Protein AF-A0A914G5Z4-F1 (afdb_monomer_lite)

Radius of gyration: 16.6 Å; chains: 1; bounding box: 25×61×32 Å

Structure (mmCIF, N/CA/C/O backbone):
data_AF-A0A914G5Z4-F1
#
_entry.id   AF-A0A914G5Z4-F1
#
loop_
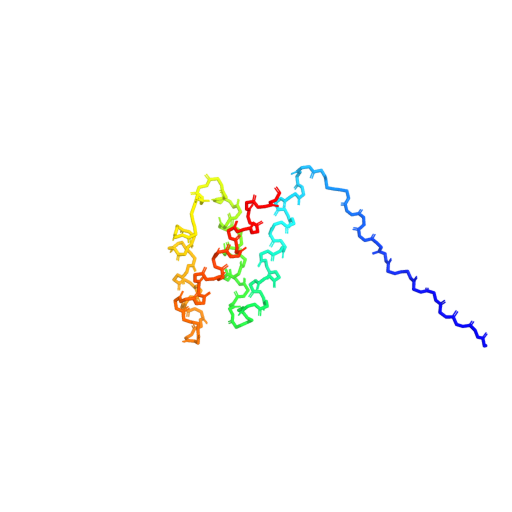_atom_site.group_PDB
_atom_site.id
_atom_site.type_symbol
_atom_site.label_atom_id
_atom_site.label_alt_id
_atom_site.label_comp_id
_atom_site.label_asym_id
_atom_site.label_entity_id
_atom_site.label_seq_id
_atom_site.pdbx_PDB_ins_code
_atom_site.Cartn_x
_atom_site.Cartn_y
_atom_site.Cartn_z
_atom_site.occupancy
_atom_site.B_iso_or_equiv
_atom_site.auth_seq_id
_atom_site.auth_comp_id
_atom_site.auth_asym_id
_atom_site.auth_atom_id
_atom_site.pdbx_PDB_model_num
ATOM 1 N N . MET A 1 1 ? -6.402 -49.612 5.520 1.00 43.28 1 MET A N 1
ATOM 2 C CA . MET A 1 1 ? -5.284 -49.230 6.414 1.00 43.28 1 MET A CA 1
ATOM 3 C C . MET A 1 1 ? -4.147 -48.732 5.525 1.00 43.28 1 MET A C 1
ATOM 5 O O . MET A 1 1 ? -4.023 -49.301 4.453 1.00 43.28 1 MET A O 1
ATOM 9 N N . VAL A 1 2 ? -3.405 -47.704 5.972 1.00 38.56 2 VAL A N 1
ATOM 10 C CA . VAL A 1 2 ? -2.245 -46.992 5.356 1.00 38.56 2 VAL A CA 1
ATOM 11 C C . VAL A 1 2 ? -2.552 -46.026 4.186 1.00 38.56 2 VAL A C 1
ATOM 13 O O . VAL A 1 2 ? -2.806 -46.466 3.078 1.00 38.56 2 VAL A O 1
ATOM 16 N N . VAL A 1 3 ? -2.893 -44.750 4.436 1.00 44.81 3 VAL A N 1
ATOM 17 C CA . VAL A 1 3 ? -2.131 -43.498 4.745 1.00 44.81 3 VAL A CA 1
ATOM 18 C C . VAL A 1 3 ? -1.597 -42.703 3.535 1.00 44.81 3 VAL A C 1
ATOM 20 O O . VAL A 1 3 ? -0.806 -43.203 2.752 1.00 44.81 3 VAL A O 1
ATOM 23 N N . ALA A 1 4 ? -2.064 -41.445 3.483 1.00 50.19 4 ALA A N 1
ATOM 24 C CA . ALA A 1 4 ? -1.426 -40.175 3.107 1.00 50.19 4 ALA A CA 1
ATOM 25 C C . ALA A 1 4 ? -0.428 -40.095 1.933 1.00 50.19 4 ALA A C 1
ATOM 27 O O . ALA A 1 4 ? 0.629 -40.713 1.933 1.00 50.19 4 ALA A O 1
ATOM 28 N N . GLY A 1 5 ? -0.696 -39.138 1.040 1.00 43.09 5 GLY A N 1
ATOM 29 C CA . GLY A 1 5 ? 0.284 -38.587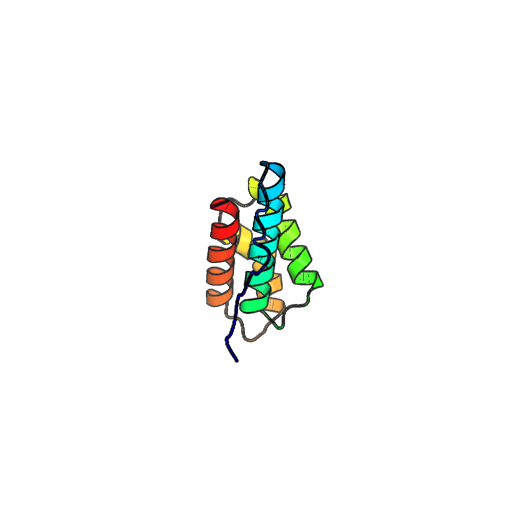 0.108 1.00 43.09 5 GLY A CA 1
ATOM 30 C C . GLY A 1 5 ? -0.218 -37.279 -0.494 1.00 43.09 5 GLY A C 1
ATOM 31 O O . GLY A 1 5 ? -0.852 -37.283 -1.541 1.00 43.09 5 GLY A O 1
ATOM 32 N N . LEU A 1 6 ? 0.031 -36.175 0.214 1.00 50.53 6 LEU A N 1
ATOM 33 C CA . LEU A 1 6 ? -0.098 -34.807 -0.282 1.00 50.53 6 LEU A CA 1
ATOM 34 C C . LEU A 1 6 ? 0.627 -34.653 -1.622 1.00 50.53 6 LEU A C 1
ATOM 36 O O . LEU A 1 6 ? 1.797 -35.002 -1.729 1.00 50.53 6 LEU A O 1
ATOM 40 N N . THR A 1 7 ? -0.026 -34.041 -2.598 1.00 43.91 7 THR A N 1
ATOM 41 C CA . THR A 1 7 ? 0.664 -33.255 -3.623 1.00 43.91 7 THR A CA 1
ATOM 42 C C . THR A 1 7 ? -0.217 -32.059 -3.927 1.00 43.91 7 THR A C 1
ATOM 44 O O . THR A 1 7 ? -1.122 -32.094 -4.756 1.00 43.91 7 THR A O 1
ATOM 47 N N . SER A 1 8 ? 0.022 -30.993 -3.163 1.00 46.59 8 SER A N 1
ATOM 48 C CA . SER A 1 8 ? -0.243 -29.638 -3.626 1.00 46.59 8 SER A CA 1
ATOM 49 C C . SER A 1 8 ? 0.329 -29.522 -5.039 1.00 46.59 8 SER A C 1
ATOM 51 O O . SER A 1 8 ? 1.494 -29.885 -5.218 1.00 46.59 8 SER A O 1
ATOM 53 N N . PRO A 1 9 ? -0.422 -29.055 -6.047 1.00 47.28 9 PRO A N 1
ATOM 54 C CA . PRO A 1 9 ? 0.215 -28.651 -7.280 1.00 47.28 9 PRO A CA 1
ATOM 55 C C . PRO A 1 9 ? 1.108 -27.463 -6.941 1.00 47.28 9 PRO A C 1
ATOM 57 O O . PRO A 1 9 ? 0.649 -26.375 -6.587 1.00 47.28 9 PRO A O 1
ATOM 60 N N . GLU A 1 10 ? 2.403 -27.741 -6.984 1.00 40.88 10 GLU A N 1
ATOM 61 C CA . GLU A 1 10 ? 3.466 -26.768 -7.084 1.00 40.88 10 GLU A CA 1
ATOM 62 C C . GLU A 1 10 ? 3.061 -25.760 -8.159 1.00 40.88 10 GLU A C 1
ATOM 64 O O . GLU A 1 10 ? 2.962 -26.085 -9.343 1.00 40.88 10 GLU A O 1
ATOM 69 N N . ASN A 1 11 ? 2.780 -24.527 -7.740 1.00 37.47 11 ASN A N 1
ATOM 70 C CA . ASN A 1 11 ? 2.701 -23.404 -8.656 1.00 37.47 11 ASN A CA 1
ATOM 71 C C . ASN A 1 11 ? 4.137 -23.071 -9.080 1.00 37.47 11 ASN A C 1
ATOM 73 O O . ASN A 1 11 ? 4.727 -22.089 -8.635 1.00 37.47 11 ASN A O 1
ATOM 77 N N . THR A 1 12 ? 4.721 -23.940 -9.906 1.00 45.19 12 THR A N 1
ATOM 78 C CA . THR A 1 12 ? 5.905 -23.654 -10.713 1.00 45.19 12 THR A CA 1
ATOM 79 C C . THR A 1 12 ? 5.474 -22.666 -11.790 1.00 45.19 12 THR A C 1
ATOM 81 O O . THR A 1 12 ? 5.249 -23.023 -12.944 1.00 45.19 12 THR A O 1
ATOM 84 N N . PHE A 1 13 ? 5.291 -21.408 -11.396 1.00 45.78 13 PHE A N 1
ATOM 85 C CA . PHE A 1 13 ? 5.079 -20.334 -12.348 1.00 45.78 13 PHE A CA 1
ATOM 86 C C . PHE A 1 13 ? 6.459 -19.869 -12.799 1.00 45.78 13 PHE A C 1
ATOM 88 O O . PHE A 1 13 ? 7.180 -19.189 -12.078 1.00 45.78 13 PHE A O 1
ATOM 95 N N . THR A 1 14 ? 6.869 -20.340 -13.971 1.00 41.31 14 THR A N 1
ATOM 96 C CA . THR A 1 14 ? 8.014 -19.825 -14.716 1.00 41.31 14 THR A CA 1
ATOM 97 C C . THR A 1 14 ? 7.826 -18.327 -14.933 1.00 41.31 14 THR A C 1
ATOM 99 O O . THR A 1 14 ? 6.962 -17.937 -15.715 1.00 41.31 14 THR A O 1
ATOM 102 N N . LEU A 1 15 ? 8.608 -17.497 -14.250 1.00 47.75 15 LEU A N 1
ATOM 103 C CA . LEU A 1 15 ? 8.528 -16.047 -14.388 1.00 47.75 15 LEU A CA 1
ATOM 104 C C . LEU A 1 15 ? 9.433 -15.623 -15.535 1.00 47.75 15 LEU A C 1
ATOM 106 O O . LEU A 1 15 ? 10.653 -15.536 -15.400 1.00 47.75 15 LEU A O 1
ATOM 110 N N . LYS A 1 16 ? 8.821 -15.392 -16.696 1.00 44.38 16 LYS A N 1
ATOM 111 C CA . LYS A 1 16 ? 9.399 -14.482 -17.685 1.00 44.38 16 LYS A CA 1
ATOM 112 C C . LYS A 1 16 ? 9.382 -13.093 -17.038 1.00 44.38 16 LYS A C 1
ATOM 114 O O . LYS A 1 16 ? 8.501 -12.809 -16.240 1.00 44.38 16 LYS A O 1
ATOM 119 N N . SER A 1 17 ? 10.292 -12.189 -17.397 1.00 51.38 17 SER A N 1
ATOM 120 C CA . SER A 1 17 ? 10.331 -10.814 -16.850 1.00 51.38 17 SER A CA 1
ATOM 121 C C . SER A 1 17 ? 8.999 -10.036 -16.903 1.00 51.38 17 SER A C 1
ATOM 123 O O . SER A 1 17 ? 8.869 -9.029 -16.223 1.00 51.38 17 SER A O 1
ATOM 125 N N . SER A 1 18 ? 7.990 -10.494 -17.656 1.00 52.72 18 SER A N 1
ATOM 126 C CA . SER A 1 18 ? 6.616 -9.964 -17.640 1.00 52.72 18 SER A CA 1
ATOM 127 C C . SER A 1 18 ? 5.770 -10.367 -16.418 1.00 52.72 18 SER A C 1
ATOM 129 O O . SER A 1 18 ? 4.671 -9.845 -16.249 1.00 52.72 18 SER A O 1
ATOM 131 N N . ASP A 1 19 ? 6.244 -11.277 -15.568 1.00 61.78 19 ASP A N 1
ATOM 132 C CA . ASP A 1 19 ? 5.515 -11.779 -14.400 1.00 61.78 19 ASP A CA 1
ATOM 133 C C . ASP A 1 19 ? 5.917 -11.091 -13.082 1.00 61.78 19 ASP A C 1
ATOM 135 O O . ASP A 1 19 ? 5.188 -11.196 -12.093 1.00 61.78 19 ASP A O 1
ATOM 139 N N . ASN A 1 20 ? 7.023 -10.334 -13.066 1.00 70.81 20 ASN A N 1
ATOM 140 C CA . ASN A 1 20 ? 7.495 -9.622 -11.872 1.00 70.81 20 ASN A CA 1
ATOM 141 C C . ASN A 1 20 ? 6.475 -8.589 -11.389 1.00 70.81 20 ASN A C 1
ATOM 143 O O . ASN A 1 20 ? 6.044 -8.656 -10.240 1.00 70.81 20 ASN A O 1
ATOM 147 N N . ALA A 1 21 ? 5.976 -7.727 -12.280 1.00 72.06 21 ALA A N 1
ATOM 148 C CA . ALA A 1 21 ? 4.930 -6.762 -11.939 1.00 72.06 21 ALA A CA 1
ATOM 149 C C . ALA A 1 21 ? 3.675 -7.455 -11.382 1.00 72.06 21 ALA A C 1
ATOM 151 O O . ALA A 1 21 ? 3.059 -6.988 -10.429 1.00 72.06 21 ALA A O 1
ATOM 152 N N . LYS A 1 22 ? 3.303 -8.621 -11.924 1.00 76.75 22 LYS A N 1
ATOM 153 C CA . LYS A 1 22 ? 2.138 -9.380 -11.454 1.00 76.75 22 LYS A CA 1
ATOM 154 C C . LYS A 1 22 ? 2.349 -9.963 -10.052 1.00 76.75 22 LYS A C 1
ATOM 156 O O . LYS A 1 22 ? 1.412 -9.978 -9.255 1.00 76.75 22 LYS A O 1
ATOM 161 N N . ILE A 1 23 ? 3.566 -10.403 -9.734 1.00 79.06 23 ILE A N 1
ATOM 162 C CA . ILE A 1 23 ? 3.934 -10.870 -8.391 1.00 79.06 23 ILE A CA 1
ATOM 163 C C . ILE A 1 23 ? 3.978 -9.719 -7.399 1.00 79.06 23 ILE A C 1
ATOM 165 O O . ILE A 1 23 ? 3.449 -9.856 -6.298 1.00 79.06 23 ILE A O 1
ATOM 169 N N . VAL A 1 24 ? 4.587 -8.595 -7.776 1.00 81.75 24 VAL A N 1
ATOM 170 C CA . VAL A 1 24 ? 4.653 -7.391 -6.941 1.00 81.75 24 VAL A CA 1
ATOM 171 C C . VAL A 1 24 ? 3.233 -6.922 -6.614 1.00 81.75 24 VAL A C 1
ATOM 173 O O . VAL A 1 24 ? 2.894 -6.783 -5.439 1.00 81.75 24 VAL A O 1
ATOM 176 N N . LYS A 1 25 ? 2.351 -6.841 -7.624 1.00 83.00 25 LYS A N 1
ATOM 177 C CA . LYS A 1 25 ? 0.915 -6.557 -7.453 1.00 83.00 25 LYS A CA 1
ATOM 178 C C . LYS A 1 25 ? 0.251 -7.506 -6.449 1.00 83.00 25 LYS A C 1
ATOM 180 O O . LYS A 1 25 ? -0.454 -7.048 -5.555 1.00 83.00 25 LYS A O 1
ATOM 185 N N . GLN A 1 26 ? 0.481 -8.815 -6.568 1.00 83.00 26 GLN A N 1
ATOM 186 C CA . GLN A 1 26 ? -0.093 -9.807 -5.653 1.00 83.00 26 GLN A CA 1
ATOM 187 C C . GLN A 1 26 ? 0.436 -9.661 -4.217 1.00 83.00 26 GLN A C 1
ATOM 189 O O . GLN A 1 26 ? -0.345 -9.712 -3.271 1.00 83.00 26 GLN A O 1
ATOM 194 N N . ARG A 1 27 ? 1.742 -9.434 -4.040 1.00 84.81 27 ARG A N 1
ATOM 195 C CA . ARG A 1 27 ? 2.359 -9.255 -2.716 1.00 84.81 27 ARG A CA 1
ATOM 196 C C . ARG A 1 27 ? 1.859 -7.999 -2.009 1.00 84.81 27 ARG A C 1
ATOM 198 O O . ARG A 1 27 ? 1.602 -8.047 -0.806 1.00 84.81 27 ARG A O 1
ATOM 205 N N . ILE A 1 28 ? 1.709 -6.902 -2.751 1.00 84.38 28 ILE A N 1
ATOM 206 C CA . ILE A 1 28 ? 1.126 -5.651 -2.253 1.00 84.38 28 ILE A CA 1
ATOM 207 C C . ILE A 1 28 ? -0.316 -5.892 -1.798 1.00 84.38 28 ILE A C 1
ATOM 209 O O . ILE A 1 28 ? -0.674 -5.503 -0.688 1.00 84.38 28 ILE A O 1
ATOM 213 N N . ASP A 1 29 ? -1.117 -6.585 -2.608 1.00 84.31 29 ASP A N 1
ATOM 214 C CA . ASP A 1 29 ? -2.514 -6.883 -2.284 1.00 84.31 29 ASP A CA 1
ATOM 215 C C . ASP A 1 29 ? -2.641 -7.729 -1.007 1.00 84.31 29 ASP A C 1
ATOM 217 O O . ASP A 1 29 ? -3.337 -7.344 -0.064 1.00 84.31 29 ASP A O 1
ATOM 221 N N . GLU A 1 30 ? -1.877 -8.822 -0.904 1.00 85.31 30 GLU A N 1
ATOM 222 C CA . GLU A 1 30 ? -1.848 -9.663 0.296 1.00 85.31 30 GLU A CA 1
ATOM 223 C C . GLU A 1 30 ? -1.393 -8.892 1.543 1.00 85.31 30 GLU A C 1
ATOM 225 O O . GLU A 1 30 ? -1.914 -9.109 2.645 1.00 85.31 30 GLU A O 1
ATOM 230 N N . TYR A 1 31 ? -0.420 -7.991 1.388 1.00 85.38 31 TYR A N 1
ATOM 231 C CA . TYR A 1 31 ? 0.078 -7.165 2.480 1.00 85.38 31 TYR A CA 1
ATOM 232 C C . TYR A 1 31 ? -0.977 -6.159 2.951 1.00 85.38 31 TYR A C 1
ATOM 234 O O . TYR A 1 31 ? -1.265 -6.095 4.149 1.00 85.38 31 TYR A O 1
ATOM 242 N N . LEU A 1 32 ? -1.618 -5.438 2.027 1.00 81.94 32 LEU A N 1
ATOM 243 C CA . LEU A 1 32 ? -2.706 -4.506 2.329 1.00 81.94 32 LEU A CA 1
ATOM 244 C C . LEU A 1 32 ? -3.911 -5.223 2.943 1.00 81.94 32 LEU A C 1
ATOM 246 O O . LEU A 1 32 ? -4.545 -4.687 3.849 1.00 81.94 32 LEU A O 1
ATOM 250 N N . TYR A 1 33 ? -4.220 -6.445 2.507 1.00 83.25 33 TYR A N 1
ATOM 251 C CA . TYR A 1 33 ? -5.309 -7.236 3.078 1.00 83.25 33 TYR A CA 1
ATOM 252 C C . TYR A 1 33 ? -5.022 -7.664 4.524 1.00 83.25 33 TYR A C 1
ATOM 254 O O . TYR A 1 33 ? -5.929 -7.659 5.357 1.00 83.25 33 TYR A O 1
ATOM 262 N N . LYS A 1 34 ? -3.763 -7.995 4.840 1.00 82.94 34 LYS A N 1
ATOM 263 C CA . LYS A 1 34 ? -3.329 -8.365 6.197 1.00 82.94 34 LYS A CA 1
ATOM 264 C C . LYS A 1 34 ? -3.207 -7.168 7.136 1.00 82.94 34 LYS A C 1
ATOM 266 O O . LYS A 1 34 ? -3.607 -7.278 8.289 1.00 82.94 34 LYS A O 1
ATOM 271 N N . GLN A 1 35 ? -2.646 -6.055 6.664 1.00 82.50 35 GLN A N 1
ATOM 272 C CA . GLN A 1 35 ? -2.418 -4.864 7.489 1.00 82.50 35 GLN A CA 1
ATOM 273 C C . GLN A 1 35 ? -3.674 -4.007 7.630 1.00 82.50 35 GLN A C 1
ATOM 275 O O . GLN A 1 35 ? -3.923 -3.440 8.690 1.00 82.50 35 GLN A O 1
ATOM 280 N N . ILE A 1 36 ? -4.476 -3.915 6.566 1.00 78.81 36 ILE A N 1
ATOM 281 C CA . ILE A 1 36 ? -5.643 -3.039 6.497 1.00 78.81 36 ILE A CA 1
ATOM 282 C C . ILE A 1 36 ? -6.860 -3.832 5.988 1.00 78.81 36 ILE A C 1
ATOM 284 O O . ILE A 1 36 ? -7.392 -3.579 4.899 1.00 78.81 36 ILE A O 1
ATOM 288 N N . PRO A 1 37 ? -7.353 -4.814 6.765 1.00 76.25 37 PRO A N 1
ATOM 289 C CA . PRO A 1 37 ? -8.492 -5.634 6.352 1.00 76.25 37 PRO A CA 1
ATOM 290 C C . PRO A 1 37 ? -9.750 -4.790 6.104 1.00 76.25 37 PRO A C 1
ATOM 292 O O . PRO A 1 37 ? -10.517 -5.078 5.190 1.00 76.25 37 PRO A O 1
ATOM 295 N N . THR A 1 38 ? -9.910 -3.704 6.857 1.00 78.25 38 THR A N 1
ATOM 296 C CA . THR A 1 38 ? -11.020 -2.743 6.796 1.00 78.25 38 THR A CA 1
ATOM 297 C C . THR A 1 38 ? -10.944 -1.762 5.621 1.00 78.25 38 THR A C 1
ATOM 299 O O . THR A 1 38 ? -11.919 -1.057 5.370 1.00 78.25 38 THR A O 1
ATOM 302 N N . MET A 1 39 ? -9.837 -1.716 4.868 1.00 76.06 39 MET A N 1
ATOM 303 C CA . MET A 1 39 ? -9.752 -0.881 3.666 1.00 76.06 39 MET A CA 1
ATOM 304 C C . MET A 1 39 ? -10.582 -1.495 2.521 1.00 76.06 39 MET A C 1
ATOM 306 O O . MET A 1 39 ? -10.489 -2.709 2.284 1.00 76.06 39 MET A O 1
ATOM 310 N N . PRO A 1 40 ? -11.361 -0.678 1.781 1.00 82.12 40 PRO A N 1
ATOM 311 C CA . PRO A 1 40 ? -12.143 -1.151 0.645 1.00 82.12 40 PRO A CA 1
ATOM 312 C C . PRO A 1 40 ? -11.251 -1.770 -0.431 1.00 82.12 40 PRO A C 1
ATOM 314 O O . PRO A 1 40 ? -10.200 -1.221 -0.753 1.00 82.12 40 PRO A O 1
ATOM 317 N N . ILE A 1 41 ? -11.715 -2.860 -1.047 1.00 81.81 41 ILE A N 1
ATOM 318 C CA . ILE A 1 41 ? -11.000 -3.543 -2.141 1.00 81.81 41 ILE A CA 1
ATOM 319 C C . ILE A 1 41 ? -10.665 -2.564 -3.276 1.00 81.81 41 ILE A C 1
ATOM 321 O O . ILE A 1 41 ? -9.534 -2.541 -3.734 1.00 81.81 41 ILE A O 1
ATOM 325 N N . GLN A 1 42 ? -11.592 -1.666 -3.625 1.00 82.50 42 GLN A N 1
ATOM 326 C CA . GLN A 1 42 ? -11.366 -0.637 -4.649 1.00 82.50 42 GLN A CA 1
ATOM 327 C C . GLN A 1 42 ? -10.161 0.269 -4.344 1.00 82.50 42 GLN A C 1
ATOM 329 O O . GLN A 1 42 ? -9.416 0.618 -5.251 1.00 82.50 42 GLN A O 1
ATOM 334 N N . ILE A 1 43 ? -9.949 0.634 -3.072 1.00 82.50 43 ILE A N 1
ATOM 335 C CA . ILE A 1 43 ? -8.800 1.458 -2.673 1.00 82.50 43 ILE A CA 1
ATOM 336 C C . ILE A 1 43 ? -7.519 0.622 -2.697 1.00 82.50 43 ILE A C 1
ATOM 338 O O . ILE A 1 43 ? -6.491 1.125 -3.125 1.00 82.50 43 ILE A O 1
ATOM 342 N N . LYS A 1 44 ? -7.571 -0.657 -2.304 1.00 82.38 44 LYS A N 1
ATOM 343 C CA . LYS A 1 44 ? -6.414 -1.568 -2.375 1.00 82.38 44 LYS A CA 1
ATOM 344 C C . LYS A 1 44 ? -5.945 -1.771 -3.810 1.00 82.38 44 LYS A C 1
ATOM 346 O O . LYS A 1 44 ? -4.757 -1.636 -4.080 1.00 82.38 44 LYS A O 1
ATOM 351 N N . GLU A 1 45 ? -6.877 -2.054 -4.716 1.00 84.38 45 GLU A N 1
ATOM 352 C CA . GLU A 1 45 ? -6.585 -2.213 -6.140 1.00 84.38 45 GLU A CA 1
ATOM 353 C C . GLU A 1 45 ? -6.042 -0.915 -6.736 1.00 84.38 45 GLU A C 1
ATOM 355 O O . GLU A 1 45 ? -5.038 -0.951 -7.439 1.00 84.38 45 GLU A O 1
ATOM 360 N N . TRP A 1 46 ? -6.624 0.234 -6.378 1.00 86.06 46 TRP A N 1
ATOM 361 C CA . TRP A 1 46 ? -6.109 1.536 -6.795 1.00 86.06 46 TRP A CA 1
ATOM 362 C C . TRP A 1 46 ? -4.690 1.803 -6.275 1.00 86.06 46 TRP A C 1
ATOM 364 O O . TRP A 1 46 ? -3.821 2.143 -7.065 1.00 86.06 46 TRP A O 1
ATOM 374 N N . VAL A 1 47 ? -4.426 1.592 -4.979 1.00 84.25 47 VAL A N 1
ATOM 375 C CA . VAL A 1 47 ? -3.090 1.751 -4.375 1.00 84.25 47 VAL A CA 1
ATOM 376 C C . VAL A 1 47 ? -2.082 0.836 -5.064 1.00 84.25 47 VAL A C 1
ATOM 378 O O . VAL A 1 47 ? -0.974 1.266 -5.360 1.00 84.25 47 VAL A O 1
ATOM 381 N N . ARG A 1 48 ? -2.465 -0.414 -5.341 1.00 85.12 48 ARG A N 1
ATOM 382 C CA . ARG A 1 48 ? -1.635 -1.411 -6.024 1.00 85.12 48 ARG A CA 1
ATOM 383 C C . ARG A 1 48 ? -1.292 -0.998 -7.452 1.00 85.12 48 ARG A C 1
ATOM 385 O O . ARG A 1 48 ? -0.1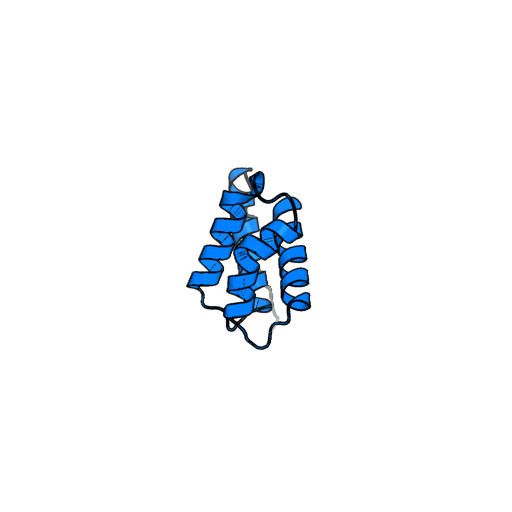35 -1.118 -7.842 1.00 85.12 48 ARG A O 1
ATOM 392 N N . ASP A 1 49 ? -2.283 -0.600 -8.246 1.00 85.75 49 ASP A N 1
ATOM 393 C CA . ASP A 1 49 ? -2.037 -0.167 -9.622 1.00 85.75 49 ASP A CA 1
ATOM 394 C C . ASP A 1 49 ? -1.239 1.130 -9.645 1.00 85.75 49 ASP A C 1
ATOM 396 O O . ASP A 1 49 ? -0.228 1.166 -10.329 1.00 85.75 49 ASP A O 1
ATOM 400 N N . LEU A 1 50 ? -1.563 2.106 -8.792 1.00 85.12 50 LEU A N 1
ATOM 401 C CA . LEU A 1 5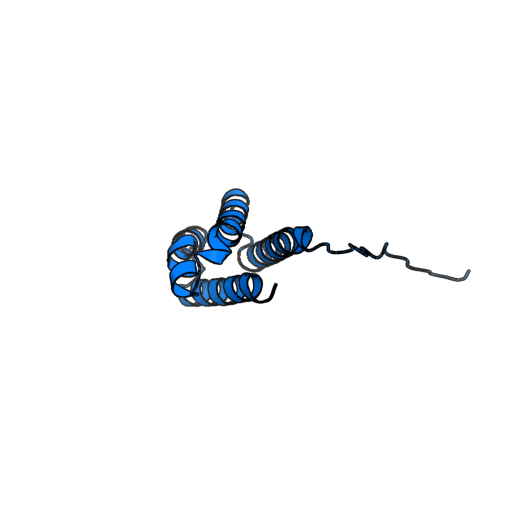0 ? -0.774 3.327 -8.652 1.00 85.12 50 LEU A CA 1
ATOM 402 C C . LEU A 1 50 ? 0.689 3.010 -8.318 1.00 85.12 50 LEU A C 1
ATOM 404 O O . LEU A 1 50 ? 1.582 3.478 -9.008 1.00 85.12 50 LEU A O 1
ATOM 408 N N . LEU A 1 51 ? 0.939 2.176 -7.309 1.00 83.50 51 LEU A N 1
ATOM 409 C CA . LEU A 1 51 ? 2.285 1.774 -6.895 1.00 83.50 51 LEU A CA 1
ATOM 410 C C . LEU A 1 51 ? 3.109 1.183 -8.037 1.00 83.50 51 LEU A C 1
ATOM 412 O O . LEU A 1 51 ? 4.272 1.526 -8.184 1.00 83.50 51 LEU A O 1
ATOM 416 N N . VAL A 1 52 ? 2.512 0.281 -8.814 1.00 83.88 52 VAL A N 1
ATOM 417 C CA . VAL A 1 52 ? 3.223 -0.444 -9.874 1.00 83.88 52 VAL A CA 1
ATOM 418 C C . VAL A 1 52 ? 3.311 0.365 -11.163 1.00 83.88 52 VAL A C 1
ATOM 420 O O . VAL A 1 52 ? 4.313 0.293 -11.855 1.00 83.88 52 VAL A O 1
ATOM 423 N N . GLU A 1 53 ? 2.294 1.155 -11.500 1.00 84.19 53 GLU A N 1
ATOM 424 C CA . GLU A 1 53 ? 2.345 2.054 -12.659 1.00 84.19 53 GLU A CA 1
ATOM 425 C C . GLU A 1 53 ? 3.308 3.221 -12.439 1.00 84.19 53 GLU A C 1
ATOM 427 O O . GLU A 1 53 ? 3.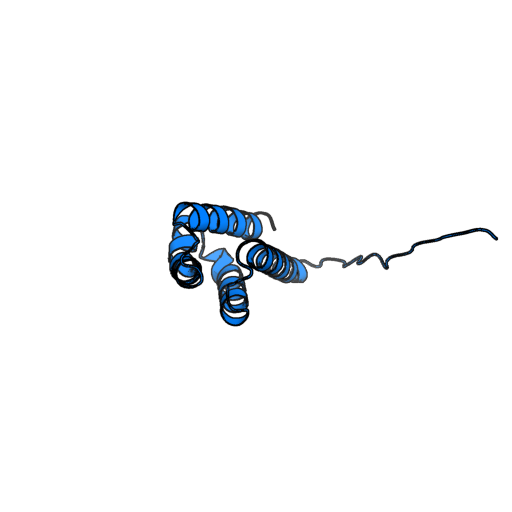930 3.680 -13.390 1.00 84.19 53 GLU A O 1
ATOM 432 N N . ASN A 1 54 ? 3.451 3.668 -11.190 1.00 82.12 54 ASN A N 1
ATOM 433 C CA . ASN A 1 54 ? 4.347 4.750 -10.797 1.00 82.12 54 ASN A CA 1
ATOM 434 C C . ASN A 1 54 ? 5.623 4.193 -10.142 1.00 82.12 54 ASN A C 1
ATOM 436 O O . ASN A 1 54 ? 6.281 4.919 -9.405 1.00 82.12 54 ASN A O 1
ATOM 440 N N . GLU A 1 55 ? 5.995 2.923 -10.359 1.00 80.06 55 GLU A N 1
ATOM 441 C CA . GLU A 1 55 ? 7.182 2.352 -9.698 1.00 80.06 55 GLU A CA 1
ATOM 442 C C . GLU A 1 55 ? 8.468 3.099 -10.066 1.00 80.06 55 GLU A C 1
ATOM 444 O O . GLU A 1 55 ? 9.294 3.382 -9.201 1.00 80.06 55 GLU A O 1
ATOM 449 N N . ASP A 1 56 ? 8.571 3.506 -11.332 1.00 76.69 56 ASP A N 1
ATOM 450 C CA . ASP A 1 56 ? 9.647 4.336 -11.871 1.00 76.69 56 ASP A CA 1
ATOM 451 C C . ASP A 1 56 ? 9.550 5.809 -11.434 1.00 76.69 56 ASP A C 1
ATOM 453 O O . ASP A 1 56 ? 10.466 6.583 -11.696 1.00 76.69 56 ASP A O 1
ATOM 457 N N . GLU A 1 57 ? 8.454 6.232 -10.805 1.00 79.25 57 GLU A N 1
ATOM 458 C CA . GLU A 1 57 ? 8.251 7.605 -10.320 1.00 79.25 57 GLU A CA 1
ATOM 459 C C . GLU A 1 57 ? 8.325 7.695 -8.789 1.00 79.25 57 GLU A C 1
ATOM 461 O O . GLU A 1 57 ? 8.605 8.762 -8.250 1.00 79.25 57 GLU A O 1
ATOM 466 N N . ILE A 1 58 ? 8.133 6.582 -8.076 1.00 82.06 58 ILE A N 1
ATOM 467 C CA . ILE A 1 58 ? 8.180 6.506 -6.616 1.00 82.06 58 ILE A CA 1
ATOM 468 C C . ILE A 1 58 ? 9.599 6.127 -6.181 1.00 82.06 58 ILE A C 1
ATOM 470 O O . ILE A 1 58 ? 9.969 4.952 -6.091 1.00 82.06 58 ILE A O 1
ATOM 474 N N . TYR A 1 59 ? 10.389 7.146 -5.838 1.00 80.25 59 TYR A N 1
ATOM 475 C CA . TYR A 1 59 ? 11.783 6.982 -5.408 1.00 80.25 59 TYR A CA 1
ATOM 476 C C . TYR A 1 59 ? 11.967 6.993 -3.892 1.00 80.25 59 TYR A C 1
ATOM 478 O O . TYR A 1 59 ? 13.075 6.774 -3.395 1.00 80.25 59 TYR A O 1
ATOM 486 N N . SER A 1 60 ? 10.917 7.289 -3.126 1.00 84.00 60 SER A N 1
ATOM 487 C CA . SER A 1 60 ? 11.004 7.382 -1.671 1.00 84.00 60 SER A CA 1
ATOM 488 C C . SER A 1 60 ? 9.712 6.977 -0.975 1.00 84.00 60 SER A C 1
ATOM 490 O O . SER A 1 60 ? 8.607 7.187 -1.472 1.00 84.00 60 SER A O 1
ATOM 492 N N . VAL A 1 61 ? 9.862 6.441 0.239 1.00 84.88 61 VAL A N 1
ATOM 493 C CA . VAL A 1 61 ? 8.743 6.084 1.127 1.00 84.88 61 VAL A CA 1
ATOM 494 C C . VAL A 1 61 ? 7.870 7.301 1.439 1.00 84.88 61 VAL A C 1
ATOM 496 O O . VAL A 1 61 ? 6.665 7.155 1.609 1.00 84.88 61 VAL A O 1
ATOM 499 N N . GLU A 1 62 ? 8.462 8.494 1.499 1.00 84.25 62 GLU A N 1
ATOM 500 C CA . GLU A 1 62 ? 7.737 9.748 1.720 1.00 84.25 62 GLU A CA 1
ATOM 501 C C . GLU A 1 62 ? 6.815 10.090 0.546 1.00 84.25 62 GLU A C 1
ATOM 503 O O . GLU A 1 62 ? 5.655 10.405 0.784 1.00 84.25 62 GLU A O 1
ATOM 508 N N . GLU A 1 63 ? 7.279 9.949 -0.700 1.00 83.94 63 GLU A N 1
ATOM 509 C CA . GLU A 1 63 ? 6.434 10.158 -1.888 1.00 83.94 63 GLU A CA 1
ATOM 510 C C . GLU A 1 63 ? 5.317 9.123 -1.964 1.00 83.94 63 GLU A C 1
ATOM 512 O O . GLU A 1 63 ? 4.169 9.451 -2.258 1.00 83.94 63 GLU A O 1
ATOM 517 N N . LEU A 1 64 ? 5.625 7.877 -1.604 1.00 84.06 64 LEU A N 1
ATOM 518 C CA . LEU A 1 64 ? 4.606 6.849 -1.490 1.00 84.06 64 LEU A CA 1
ATOM 519 C C . LEU A 1 64 ? 3.563 7.201 -0.418 1.00 84.06 64 LEU A C 1
ATOM 521 O O . LEU A 1 64 ? 2.361 7.086 -0.646 1.00 84.06 64 LEU A O 1
ATOM 525 N N . ALA A 1 65 ? 4.008 7.633 0.760 1.00 84.69 65 ALA A N 1
ATOM 526 C CA . ALA A 1 65 ? 3.124 8.024 1.849 1.00 84.69 65 ALA A CA 1
ATOM 527 C C . ALA A 1 65 ? 2.306 9.282 1.518 1.00 84.69 65 ALA A C 1
ATOM 529 O O . ALA A 1 65 ? 1.179 9.398 1.992 1.00 84.69 65 ALA A O 1
ATOM 530 N N . ASP A 1 66 ? 2.822 10.192 0.697 1.00 83.62 66 ASP A N 1
ATOM 531 C CA . ASP A 1 66 ? 2.063 11.339 0.198 1.00 83.62 66 ASP A CA 1
ATOM 532 C C . ASP A 1 66 ? 0.978 10.885 -0.795 1.00 83.62 66 ASP A C 1
ATOM 534 O O . ASP A 1 66 ? -0.195 11.222 -0.635 1.00 83.62 66 ASP A O 1
ATOM 538 N N . ALA A 1 67 ? 1.332 9.999 -1.731 1.00 82.00 67 ALA A N 1
ATOM 539 C CA . ALA A 1 67 ? 0.424 9.506 -2.765 1.00 82.00 67 ALA A CA 1
ATOM 540 C C . ALA A 1 67 ? -0.705 8.607 -2.226 1.00 82.00 67 ALA A C 1
ATOM 542 O O . ALA A 1 67 ? -1.860 8.733 -2.637 1.00 82.00 67 ALA A O 1
ATOM 543 N N . VAL A 1 68 ? -0.395 7.673 -1.316 1.00 82.94 68 VAL A N 1
ATOM 544 C CA . VAL A 1 68 ? -1.369 6.671 -0.830 1.00 82.94 68 VAL A CA 1
ATOM 545 C C . VAL A 1 68 ? -1.664 6.767 0.661 1.00 82.94 68 VAL A C 1
ATOM 547 O O . VAL A 1 68 ? -2.663 6.215 1.131 1.00 82.94 68 VAL A O 1
ATOM 550 N N . GLY A 1 69 ? -0.831 7.463 1.432 1.00 81.69 69 GLY A N 1
ATOM 551 C CA . GLY A 1 69 ? -0.949 7.503 2.887 1.00 81.69 69 GLY A CA 1
ATOM 552 C C . GLY A 1 69 ? -2.176 8.262 3.375 1.00 81.69 69 GLY A C 1
ATOM 553 O O . GLY A 1 69 ? -2.776 7.829 4.359 1.00 81.69 69 GLY A O 1
ATOM 554 N N . GLU A 1 70 ? -2.622 9.312 2.674 1.00 81.38 70 GLU A N 1
ATOM 555 C CA . GLU A 1 70 ? -3.893 9.985 2.990 1.00 81.38 70 GLU A CA 1
ATOM 556 C C . GLU A 1 70 ? -5.080 9.021 2.836 1.00 81.38 70 GLU A C 1
ATOM 558 O O . GLU A 1 70 ? -5.942 8.941 3.714 1.00 81.38 70 GLU A O 1
ATOM 563 N N . HIS A 1 71 ? -5.086 8.207 1.779 1.00 80.88 71 HIS A N 1
ATOM 564 C CA . HIS A 1 71 ? -6.129 7.210 1.538 1.00 80.88 71 HIS A CA 1
ATOM 565 C C . HIS A 1 71 ? -6.081 6.052 2.544 1.00 80.88 71 HIS A C 1
ATOM 567 O O . HIS A 1 71 ? -7.129 5.565 2.984 1.00 80.88 71 HIS A O 1
ATOM 573 N N . ILE A 1 72 ? -4.882 5.629 2.954 1.00 78.38 72 ILE A N 1
ATOM 574 C CA . ILE A 1 72 ? -4.683 4.612 3.993 1.00 78.38 72 ILE A CA 1
ATOM 575 C C . ILE A 1 72 ? -5.167 5.120 5.354 1.00 78.38 72 ILE A C 1
ATOM 577 O O . ILE A 1 72 ? -5.954 4.443 6.020 1.00 78.38 72 ILE A O 1
ATOM 581 N N . TYR A 1 73 ? -4.743 6.322 5.743 1.00 77.56 73 TYR A N 1
ATOM 582 C CA . TYR A 1 73 ? -5.142 6.968 6.991 1.00 77.56 73 TYR A CA 1
ATOM 583 C C . TYR A 1 73 ? -6.650 7.253 7.020 1.00 77.56 73 TYR A C 1
ATOM 585 O O . TYR A 1 73 ? -7.331 6.978 8.005 1.00 77.56 73 TYR A O 1
ATOM 593 N N . GLY A 1 74 ? -7.207 7.732 5.905 1.00 73.31 74 GLY A N 1
ATOM 594 C CA . GLY A 1 74 ? -8.638 7.989 5.754 1.00 73.31 74 GLY A CA 1
ATOM 595 C C . GLY A 1 74 ? -9.495 6.722 5.800 1.00 73.31 74 GLY A C 1
ATOM 596 O O . GLY A 1 74 ? -10.640 6.772 6.251 1.00 73.31 74 GLY A O 1
ATOM 597 N N . SER A 1 75 ? -8.941 5.575 5.394 1.00 70.94 75 SER A N 1
ATOM 598 C CA . SER A 1 75 ? -9.643 4.285 5.417 1.00 70.94 75 SER A CA 1
ATOM 599 C C . SER A 1 75 ? -9.763 3.683 6.821 1.00 70.94 75 SER A C 1
ATOM 601 O O . SER A 1 75 ? -10.680 2.901 7.063 1.00 70.94 75 SER A O 1
ATOM 603 N N . ASN A 1 76 ? -8.874 4.033 7.759 1.00 68.31 76 ASN A N 1
ATOM 604 C CA . ASN A 1 76 ? -8.965 3.601 9.155 1.00 68.31 76 ASN A CA 1
ATOM 605 C C . ASN A 1 76 ? -8.536 4.688 10.127 1.00 68.31 76 ASN A C 1
ATOM 607 O O . ASN A 1 76 ? -7.356 4.999 10.245 1.00 68.31 76 ASN A O 1
ATOM 611 N N . LYS A 1 77 ? -9.477 5.114 10.971 1.00 68.94 77 LYS A N 1
ATOM 612 C CA . LYS A 1 77 ? -9.182 5.991 12.111 1.00 68.94 77 LYS A CA 1
ATOM 613 C C . LYS A 1 77 ? -8.271 5.357 13.170 1.00 68.94 77 LYS A C 1
ATOM 615 O O . LYS A 1 77 ? -7.701 6.088 13.971 1.00 68.94 77 LYS A O 1
ATOM 620 N N . ASP A 1 78 ? -8.141 4.030 13.167 1.00 75.81 78 ASP A N 1
ATOM 621 C CA . ASP A 1 78 ? -7.244 3.285 14.060 1.00 75.81 78 ASP A CA 1
ATOM 622 C C . ASP A 1 78 ? -5.784 3.281 13.576 1.00 75.81 78 ASP A C 1
ATOM 624 O O . ASP A 1 78 ? -4.869 2.981 14.342 1.00 75.81 78 ASP A O 1
ATOM 628 N N . ILE A 1 79 ? -5.537 3.628 12.309 1.00 76.94 79 ILE A N 1
ATOM 629 C CA . ILE A 1 79 ? -4.185 3.645 11.755 1.00 76.94 79 ILE A CA 1
ATOM 630 C C . ILE A 1 79 ? -3.527 4.979 12.098 1.00 76.94 79 ILE A C 1
ATOM 632 O O . ILE A 1 79 ? -3.981 6.047 11.701 1.00 76.94 79 ILE A O 1
ATOM 636 N N . THR A 1 80 ? -2.417 4.922 12.829 1.00 82.38 80 THR A N 1
ATOM 637 C CA . THR A 1 80 ? -1.589 6.097 13.123 1.00 82.38 80 THR A CA 1
ATOM 638 C C . THR A 1 80 ? -0.678 6.437 11.947 1.00 82.38 80 THR A C 1
ATOM 640 O O . THR A 1 80 ? -0.326 5.566 11.154 1.00 82.38 80 THR A O 1
ATOM 643 N N . ARG A 1 81 ? -0.210 7.691 11.865 1.00 79.38 81 ARG A N 1
ATOM 644 C CA . ARG A 1 81 ? 0.778 8.115 10.854 1.00 79.38 81 ARG A CA 1
ATOM 645 C C . ARG A 1 81 ? 2.033 7.230 10.854 1.00 79.38 81 ARG A C 1
ATOM 647 O O . ARG A 1 81 ? 2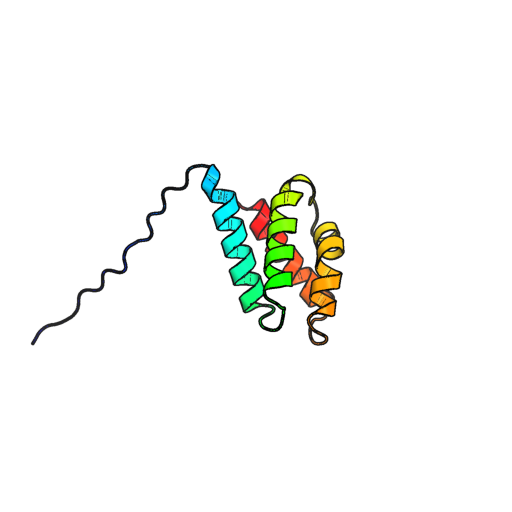.519 6.878 9.789 1.00 79.38 81 ARG A O 1
ATOM 654 N N . GLU A 1 82 ? 2.521 6.818 12.025 1.00 84.38 82 GLU A N 1
ATOM 655 C CA . GLU A 1 82 ? 3.632 5.857 12.133 1.00 84.38 82 GLU A CA 1
ATOM 656 C C . GLU A 1 82 ? 3.308 4.506 11.489 1.00 84.38 82 GLU A C 1
ATOM 658 O O . GLU A 1 82 ? 4.156 3.915 10.826 1.00 84.38 82 GLU A O 1
ATOM 663 N N . THR A 1 83 ? 2.079 4.021 11.656 1.00 84.44 83 THR A N 1
ATOM 664 C CA . THR A 1 83 ? 1.635 2.770 11.033 1.00 84.44 83 THR A CA 1
ATOM 665 C C . THR A 1 83 ? 1.552 2.920 9.515 1.00 84.44 83 THR A C 1
ATOM 667 O O . THR A 1 83 ? 2.023 2.039 8.803 1.00 84.44 83 THR A O 1
ATOM 670 N N . VAL A 1 84 ? 1.036 4.052 9.013 1.00 83.75 84 VAL A N 1
ATOM 671 C CA . VAL A 1 84 ? 1.045 4.370 7.572 1.00 83.75 84 VAL A CA 1
ATOM 672 C C . VAL A 1 84 ? 2.467 4.356 7.027 1.00 83.75 84 VAL A C 1
ATOM 674 O O . VAL A 1 84 ? 2.710 3.698 6.022 1.00 83.75 84 VAL A O 1
ATOM 677 N N . LEU A 1 85 ? 3.408 5.017 7.706 1.00 85.81 85 LEU A N 1
ATOM 678 C CA . LEU A 1 85 ? 4.808 5.060 7.287 1.00 85.81 85 LEU A CA 1
ATOM 679 C C . LEU A 1 85 ? 5.423 3.664 7.230 1.00 85.81 85 LEU A C 1
ATOM 681 O O . LEU A 1 85 ? 6.003 3.323 6.211 1.00 85.81 85 LEU A O 1
ATOM 685 N N . ARG A 1 86 ? 5.217 2.816 8.247 1.00 86.69 86 ARG A N 1
ATOM 686 C CA . ARG A 1 86 ? 5.707 1.423 8.229 1.00 86.69 86 ARG A CA 1
ATOM 687 C C . ARG A 1 86 ? 5.082 0.586 7.114 1.00 86.69 86 ARG A C 1
ATOM 689 O O . ARG A 1 86 ? 5.747 -0.265 6.528 1.00 86.69 86 ARG A O 1
ATOM 696 N N . ILE A 1 87 ? 3.796 0.797 6.835 1.00 85.88 87 ILE A N 1
ATOM 697 C CA . ILE A 1 87 ? 3.105 0.144 5.720 1.00 85.88 87 ILE A CA 1
ATOM 698 C C . ILE A 1 87 ? 3.729 0.598 4.399 1.00 85.88 87 ILE A C 1
ATOM 700 O O . ILE A 1 87 ? 4.077 -0.256 3.591 1.00 85.88 87 ILE A O 1
ATOM 704 N N . CYS A 1 88 ? 3.936 1.902 4.217 1.00 86.69 88 CYS A N 1
ATOM 705 C CA . CYS A 1 88 ? 4.571 2.472 3.030 1.00 86.69 88 CYS A CA 1
ATOM 706 C C . CYS A 1 88 ? 6.022 1.995 2.880 1.00 86.69 88 CYS A C 1
ATOM 708 O O . CYS A 1 88 ? 6.408 1.606 1.790 1.00 86.69 88 CYS A O 1
ATOM 710 N N . GLU A 1 89 ? 6.800 1.918 3.959 1.00 87.94 89 GLU A N 1
ATOM 711 C CA . GLU A 1 89 ? 8.171 1.389 3.951 1.00 87.94 89 GLU A CA 1
ATOM 712 C C . GLU A 1 89 ? 8.200 -0.039 3.400 1.00 87.94 89 GLU A C 1
ATOM 714 O O . GLU A 1 89 ? 8.994 -0.373 2.523 1.00 87.94 89 GLU A O 1
ATOM 719 N N . LYS A 1 90 ? 7.266 -0.879 3.863 1.00 86.12 90 LYS A N 1
ATOM 720 C CA . LYS A 1 90 ? 7.182 -2.266 3.412 1.00 86.12 90 LYS A CA 1
ATOM 721 C C . LYS A 1 90 ? 6.665 -2.393 1.982 1.00 86.12 90 LYS A C 1
ATOM 723 O O . LYS A 1 90 ? 7.120 -3.268 1.256 1.00 86.12 90 LYS A O 1
ATOM 728 N N . LEU A 1 91 ? 5.726 -1.541 1.578 1.00 83.56 91 LEU A N 1
ATOM 729 C CA . LEU A 1 91 ? 5.238 -1.474 0.199 1.00 83.56 91 LEU A CA 1
ATOM 730 C C . LEU A 1 91 ? 6.348 -1.033 -0.759 1.00 83.56 91 LEU A C 1
ATOM 732 O O . LEU A 1 91 ? 6.504 -1.635 -1.814 1.00 83.56 91 LEU A O 1
ATOM 736 N N . PHE A 1 92 ? 7.147 -0.046 -0.361 1.00 85.12 92 PHE A N 1
ATOM 737 C CA . PHE A 1 92 ? 8.303 0.427 -1.111 1.00 85.12 92 PHE A CA 1
ATOM 738 C C . PHE A 1 92 ? 9.364 -0.669 -1.255 1.00 85.12 92 PHE A C 1
ATOM 740 O O . PHE A 1 92 ? 9.862 -0.912 -2.350 1.00 85.12 92 PHE A O 1
ATOM 747 N N . GLU A 1 93 ? 9.651 -1.403 -0.176 1.00 85.31 93 GLU A N 1
ATOM 748 C CA . GLU A 1 93 ? 10.537 -2.569 -0.226 1.00 85.31 93 GLU A CA 1
ATOM 749 C C . GLU A 1 93 ? 10.006 -3.643 -1.191 1.00 85.31 93 GLU A C 1
ATOM 751 O O . GLU A 1 93 ? 10.763 -4.180 -1.992 1.00 85.31 93 GLU A O 1
ATOM 756 N N . LEU A 1 94 ? 8.700 -3.934 -1.160 1.00 82.81 94 LEU A N 1
ATOM 757 C CA . LEU A 1 94 ? 8.067 -4.895 -2.071 1.00 82.81 94 LEU A CA 1
ATOM 758 C C . LEU A 1 94 ? 8.114 -4.460 -3.540 1.00 82.81 94 LEU A C 1
ATOM 760 O O . LEU A 1 94 ? 8.129 -5.330 -4.409 1.00 82.81 94 LEU A O 1
ATOM 764 N N . LEU A 1 95 ? 8.115 -3.151 -3.792 1.00 79.19 95 LEU A N 1
ATOM 765 C CA . LEU A 1 95 ? 8.214 -2.556 -5.119 1.00 79.19 95 LEU A CA 1
ATOM 766 C C . LEU A 1 95 ? 9.646 -2.661 -5.669 1.00 79.19 95 LEU A C 1
ATOM 768 O O . LEU A 1 95 ? 9.844 -3.136 -6.778 1.00 79.19 95 LEU A O 1
ATOM 772 N N . HIS A 1 96 ? 10.646 -2.296 -4.857 1.00 76.00 96 HIS A N 1
ATOM 773 C CA . HIS A 1 96 ? 12.054 -2.189 -5.274 1.00 76.00 96 HIS A CA 1
ATOM 774 C C . HIS A 1 96 ? 12.882 -3.479 -5.104 1.00 76.00 96 HIS A C 1
ATOM 776 O O . HIS A 1 96 ? 13.941 -3.606 -5.712 1.00 76.00 96 HIS A O 1
ATOM 782 N N . GLN A 1 97 ? 12.443 -4.456 -4.297 1.00 66.50 97 GLN A N 1
ATOM 783 C CA . GLN A 1 97 ? 13.101 -5.775 -4.169 1.00 66.50 97 GLN A CA 1
ATOM 784 C C . GLN A 1 97 ? 12.589 -6.836 -5.172 1.00 66.50 97 GLN A C 1
ATOM 786 O O . GLN A 1 97 ? 12.783 -8.037 -4.938 1.00 66.50 97 GLN A O 1
ATOM 791 N N . GLY A 1 98 ? 11.907 -6.419 -6.245 1.00 49.06 98 GLY A N 1
ATOM 792 C CA . GLY A 1 98 ? 11.426 -7.288 -7.330 1.00 49.06 98 GLY A CA 1
ATOM 793 C C . GLY A 1 98 ? 12.522 -7.816 -8.249 1.00 49.06 98 GLY A C 1
ATOM 794 O O . GLY A 1 98 ? 13.401 -7.026 -8.647 1.00 49.06 98 GLY A O 1
#

Secondary structure (DSSP, 8-state):
----------------TTSHHHHHHHHHHHHHHHH-TTS-HHHHHHHHHHHHHTTTT--SHHHHHHHHHHHHHHH-TT--HHHHHHHHHHHHHHHHT-

Sequence (98 aa):
MVVAGLTSPENTFTLKSSDNAKIVKQRIDEYLYKQIPTMPIQIKEWVRDLLVENEDEIYSVEELADAVGEHIYGSNKDITRETVLRICEKLFELLHQG

Foldseek 3Di:
DDDDDDDDPPPPPPDDVVCLLVVLLVVQLVLCCVLPVQQDPVLSNVLSCCCSVCLVVCPDLVVSCVVNVVVSCVSDVPQDPVNSSVSSVVNNCSSPVD

pLDDT: mean 74.19, std 14.9, range [37.47, 87.94]